Protein AF-A0A9W6WSD2-F1 (afdb_monomer_lite)

Secondary structure (DSSP, 8-state):
---------SS----HHHHHHHHHHS-SS--GGGGSPPB-HHHHHT--TTGGG-SSB-SPPPPTTSTTT---HHHHHHTSS-HHHHHHHHHHHHHHHHHTT-TTS--PSPPP---PPPPPPPPPPTT-PPPPPPPPPP-------------

Radius of gyration: 27.62 Å; chains: 1; bounding box: 57×53×97 Å

Sequence (151 aa):
MLEQEGAVSAYGKASDSANSALLRMARREPYYKRNRAHLCSFYARGECNRGDECPYLHEMPRDKDDPLAKQNIKDRFYGKNDPVAMKMLGGQKKNQRRDGKNEDKPRGPPPTPEGAPKPKPPPLPPGKKPPLPPGPPPTAAKKTENEETKG

pLDDT: mean 71.94, std 18.51, range [38.59, 95.75]

Foldseek 3Di:
DDDDPDDPDPDDDDDPVVVVLVVVLDDPDDDCVVVQAAADPCLLVVNDPCPPVDSHDNDHDDDPPPLQNDADPVCVVVVHSHVVVVCSVVVVVVVVVVCVVPVPDDPDDDPDPPPPPDPDPPDDDPDDDDDDDDDDDDDDPDDPDDDDDDD

Organism: NCBI:txid2077276

InterPro domains:
  IPR000571 Zinc finger, CCCH-type [PS50103] (34-61)
  IPR000571 Zinc finger, CCCH-type [SM00356] (34-60)
  IPR032297 Torus domain [PF16131] (34-71)
 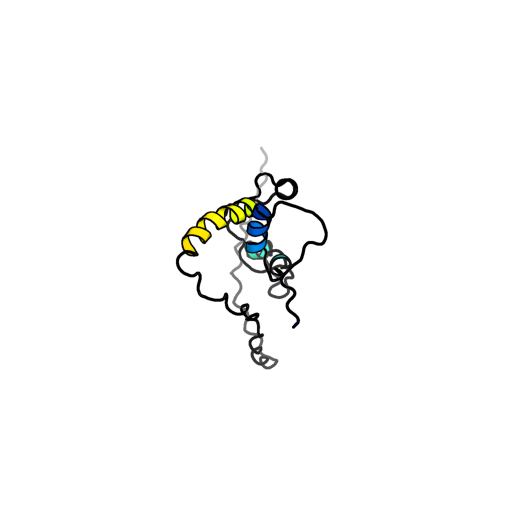 IPR036855 Zinc finger, CCCH-type superfamily [SSF90229] (36-59)
  IPR039171 Pre-mRNA-splicing factor Cwc2/Slt11 [PTHR14089] (5-90)

Structure (mmCIF, N/CA/C/O backbone):
data_AF-A0A9W6WSD2-F1
#
_entry.id   AF-A0A9W6WSD2-F1
#
loop_
_atom_site.group_PDB
_atom_site.id
_atom_site.type_symbol
_atom_site.label_atom_id
_atom_site.label_alt_id
_atom_site.label_comp_id
_atom_site.label_asym_id
_atom_site.label_entity_id
_atom_site.label_seq_id
_atom_site.pdbx_PDB_ins_code
_atom_site.Cartn_x
_atom_site.Cartn_y
_atom_site.Cartn_z
_atom_site.occupancy
_atom_site.B_iso_or_equiv
_atom_site.auth_seq_id
_atom_site.auth_comp_id
_atom_site.auth_asym_id
_atom_site.auth_atom_id
_atom_site.pdbx_PDB_model_num
ATOM 1 N N . MET A 1 1 ? -7.168 -15.990 -36.725 1.00 38.59 1 MET A N 1
ATOM 2 C CA . MET A 1 1 ? -5.886 -16.382 -36.110 1.00 38.59 1 MET A CA 1
ATOM 3 C C . MET A 1 1 ? -5.362 -15.161 -35.363 1.00 38.59 1 MET A C 1
ATOM 5 O O . MET A 1 1 ? -4.717 -14.313 -35.958 1.00 38.59 1 MET A O 1
ATOM 9 N N . LEU A 1 2 ? -5.810 -14.981 -34.119 1.00 51.47 2 LEU A N 1
ATOM 10 C CA . LEU A 1 2 ? -5.488 -13.836 -33.259 1.00 51.47 2 LEU A CA 1
ATOM 11 C C . LEU A 1 2 ? -4.727 -14.387 -32.054 1.00 51.47 2 LEU A C 1
ATOM 13 O O . LEU A 1 2 ? -5.302 -14.612 -30.996 1.00 51.47 2 LEU A O 1
ATOM 17 N N . GLU A 1 3 ? -3.445 -14.656 -32.258 1.00 51.22 3 GLU A N 1
ATOM 18 C CA . GLU A 1 3 ? -2.513 -15.086 -31.217 1.00 51.22 3 GLU A CA 1
ATOM 19 C C . GLU A 1 3 ? -1.267 -14.210 -31.341 1.00 51.22 3 GLU A C 1
ATOM 21 O O . GLU A 1 3 ? -0.302 -14.541 -32.021 1.00 51.22 3 GLU A O 1
ATOM 26 N N . GLN A 1 4 ? -1.325 -13.023 -30.737 1.00 49.00 4 GLN A N 1
ATOM 27 C CA . GLN A 1 4 ? -0.127 -12.248 -30.429 1.00 49.00 4 GLN A CA 1
ATOM 28 C C . GLN A 1 4 ? 0.146 -12.396 -28.942 1.00 49.00 4 GLN A C 1
ATOM 30 O O . GLN A 1 4 ? -0.413 -11.726 -28.074 1.00 49.00 4 GLN A O 1
ATOM 35 N N . GLU A 1 5 ? 0.994 -13.373 -28.684 1.00 53.47 5 GLU A N 1
ATOM 36 C CA . GLU A 1 5 ? 1.568 -13.714 -27.406 1.00 53.47 5 GLU A CA 1
ATOM 37 C C . GLU A 1 5 ? 2.377 -12.519 -26.871 1.00 53.47 5 GLU A C 1
ATOM 39 O O . GLU A 1 5 ? 3.385 -12.106 -27.433 1.00 53.47 5 GLU A O 1
ATOM 44 N N . GLY A 1 6 ? 1.915 -11.940 -25.763 1.00 54.72 6 GLY A N 1
ATOM 45 C CA . GLY A 1 6 ? 2.791 -11.593 -24.643 1.00 54.72 6 GLY A CA 1
ATOM 46 C C . GLY A 1 6 ? 3.935 -10.589 -24.840 1.00 54.72 6 GLY A C 1
ATOM 47 O O . GLY A 1 6 ? 4.915 -10.692 -24.107 1.00 54.72 6 GLY A O 1
ATOM 48 N N . ALA A 1 7 ? 3.833 -9.588 -25.716 1.00 51.50 7 ALA A N 1
ATOM 49 C CA . ALA A 1 7 ? 4.799 -8.485 -25.749 1.00 51.50 7 ALA A CA 1
ATOM 50 C C . ALA A 1 7 ? 4.296 -7.270 -24.946 1.00 51.50 7 ALA A C 1
ATOM 52 O O . ALA A 1 7 ? 3.670 -6.363 -25.487 1.00 51.50 7 ALA A O 1
ATOM 53 N N . VAL A 1 8 ? 4.595 -7.221 -23.643 1.00 51.97 8 VAL A N 1
ATOM 54 C CA . VAL A 1 8 ? 4.501 -5.972 -22.864 1.00 51.97 8 VAL A CA 1
ATOM 55 C C . VAL A 1 8 ? 5.895 -5.562 -22.403 1.00 51.97 8 VAL A C 1
ATOM 57 O O . VAL A 1 8 ? 6.314 -5.861 -21.290 1.00 51.97 8 VAL A O 1
ATOM 60 N N . SER A 1 9 ? 6.610 -4.847 -23.270 1.00 55.50 9 SER A N 1
ATOM 61 C CA . SER A 1 9 ? 7.507 -3.770 -22.842 1.00 55.50 9 SER A CA 1
ATOM 62 C C . SER A 1 9 ? 7.722 -2.803 -24.004 1.00 55.50 9 SER A C 1
ATOM 64 O O . SER A 1 9 ? 8.449 -3.095 -24.950 1.00 55.50 9 SER A O 1
ATOM 66 N N . ALA A 1 10 ? 7.047 -1.654 -23.947 1.00 60.72 10 ALA A N 1
ATOM 67 C CA . ALA A 1 10 ? 7.083 -0.632 -24.990 1.00 60.72 10 ALA A CA 1
ATOM 68 C C . ALA A 1 10 ? 8.383 0.198 -24.999 1.00 60.72 10 ALA A C 1
ATOM 70 O O . ALA A 1 10 ? 8.627 0.907 -25.966 1.00 60.72 10 ALA A O 1
ATOM 71 N N . TYR A 1 11 ? 9.238 0.120 -23.972 1.00 59.44 11 TYR A N 1
ATOM 72 C CA . TYR A 1 11 ? 10.497 0.871 -23.928 1.00 59.44 11 TYR A CA 1
ATOM 73 C C . TYR A 1 11 ? 11.575 0.124 -23.129 1.00 59.44 11 TYR A C 1
ATOM 75 O O . TYR A 1 11 ? 11.454 -0.040 -21.919 1.00 59.44 11 TYR A O 1
ATOM 83 N N . GLY A 1 12 ? 12.669 -0.260 -23.798 1.00 56.56 12 GLY A N 1
ATOM 84 C CA . GLY A 1 12 ? 13.948 -0.583 -23.150 1.00 56.56 12 GLY A CA 1
ATOM 85 C C . GLY A 1 12 ? 14.431 -2.023 -23.325 1.00 56.56 12 GLY A C 1
ATOM 86 O O . GLY A 1 12 ? 13.926 -2.953 -22.704 1.00 56.56 12 GLY A O 1
ATOM 87 N N . LYS A 1 13 ? 15.478 -2.181 -24.140 1.00 60.41 13 LYS A N 1
ATOM 88 C CA . LYS A 1 13 ? 16.250 -3.415 -24.320 1.00 60.41 13 LYS A CA 1
ATOM 89 C C . LYS A 1 13 ? 17.032 -3.718 -23.033 1.00 60.41 13 LYS A C 1
ATOM 91 O O . LYS A 1 13 ? 17.991 -3.019 -22.724 1.00 60.41 13 LYS A O 1
ATOM 96 N N . ALA A 1 14 ? 16.654 -4.767 -22.314 1.00 51.81 14 ALA A N 1
ATOM 97 C CA . ALA A 1 14 ? 17.537 -5.462 -21.376 1.00 51.81 14 ALA A CA 1
ATOM 98 C C . ALA A 1 14 ? 17.669 -6.920 -21.848 1.00 51.81 14 ALA A C 1
ATOM 100 O O . ALA A 1 14 ? 16.781 -7.425 -22.536 1.00 51.81 14 ALA A O 1
ATOM 101 N N . SER A 1 15 ? 18.811 -7.549 -21.572 1.00 57.00 15 SER A N 1
ATOM 102 C CA . SER A 1 15 ? 19.193 -8.842 -22.146 1.00 57.00 15 SER A CA 1
ATOM 103 C C . SER A 1 15 ? 18.114 -9.916 -21.959 1.00 57.00 15 SER A C 1
ATOM 105 O O . SER A 1 15 ? 17.542 -10.082 -20.877 1.00 57.00 15 SER A O 1
ATOM 107 N N . ASP A 1 16 ? 17.859 -10.649 -23.040 1.00 61.66 16 ASP A N 1
ATOM 108 C CA . ASP A 1 16 ? 16.792 -11.646 -23.187 1.00 61.66 16 ASP A CA 1
ATOM 109 C C . ASP A 1 16 ? 16.756 -12.663 -22.019 1.00 61.66 16 ASP A C 1
ATOM 111 O O . ASP A 1 16 ? 15.699 -13.016 -21.491 1.00 61.66 16 ASP A O 1
ATOM 115 N N . SER A 1 17 ? 17.931 -13.045 -21.501 1.00 62.91 17 SER A N 1
ATOM 116 C CA . SER A 1 17 ? 18.089 -14.051 -20.443 1.00 62.91 17 SER A CA 1
ATOM 117 C C . SER A 1 17 ? 17.753 -13.564 -19.023 1.00 62.91 17 SER A C 1
ATOM 119 O O . SER A 1 17 ? 17.262 -14.351 -18.219 1.00 62.91 17 SER A O 1
ATOM 121 N N . ALA A 1 18 ? 18.020 -12.300 -18.672 1.00 63.94 18 ALA A N 1
ATOM 122 C CA . ALA A 1 18 ? 17.761 -11.785 -17.316 1.00 63.94 18 ALA A CA 1
ATOM 123 C C . ALA A 1 18 ? 16.299 -11.342 -17.144 1.00 63.94 18 ALA A C 1
ATOM 125 O O . ALA A 1 18 ? 15.699 -11.509 -16.078 1.00 63.94 18 ALA A O 1
ATOM 126 N N . ASN A 1 19 ? 15.703 -10.830 -18.220 1.00 78.88 19 ASN A N 1
ATOM 127 C CA . ASN A 1 19 ? 14.312 -10.396 -18.235 1.00 78.88 19 ASN A CA 1
ATOM 128 C C . ASN A 1 19 ? 13.323 -11.564 -18.199 1.00 78.88 19 ASN A C 1
ATOM 130 O O . ASN A 1 19 ? 12.264 -11.440 -17.582 1.00 78.88 19 ASN A O 1
ATOM 134 N N . SER A 1 20 ? 13.672 -12.717 -18.777 1.00 84.00 20 SER A N 1
ATOM 135 C CA . SER A 1 20 ? 12.816 -13.911 -18.758 1.00 84.00 20 SER A CA 1
ATOM 136 C C . SER A 1 20 ? 12.523 -14.402 -17.329 1.00 84.00 20 SER A C 1
ATOM 138 O O . SER A 1 20 ? 11.384 -14.741 -16.994 1.00 84.00 20 SER A O 1
ATOM 140 N N . ALA A 1 21 ? 13.517 -14.349 -16.435 1.00 85.12 21 ALA A N 1
ATOM 141 C CA . ALA A 1 21 ? 13.359 -14.720 -15.031 1.00 85.12 21 ALA A CA 1
ATOM 142 C C . ALA A 1 21 ? 12.426 -13.761 -14.270 1.00 85.12 21 ALA A C 1
ATOM 144 O O . ALA A 1 21 ? 11.641 -14.198 -13.422 1.00 85.12 21 ALA A O 1
ATOM 145 N N . LEU A 1 22 ? 12.491 -12.461 -14.580 1.00 85.19 22 LEU A N 1
ATOM 146 C CA . LEU A 1 22 ? 11.591 -11.449 -14.021 1.00 85.19 22 LEU A CA 1
ATOM 147 C C . LEU A 1 22 ? 10.161 -11.627 -14.547 1.00 85.19 22 LEU A C 1
ATOM 149 O O . LEU A 1 22 ? 9.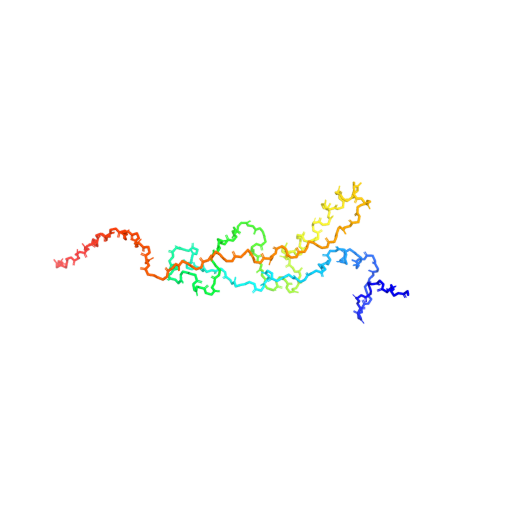217 -11.556 -13.761 1.00 85.19 22 LEU A O 1
ATOM 153 N N . LEU A 1 23 ? 10.000 -11.944 -15.836 1.00 87.06 23 LEU A N 1
ATOM 154 C CA . LEU A 1 23 ? 8.697 -12.180 -16.458 1.00 87.06 23 LEU A CA 1
ATOM 155 C C . LEU A 1 23 ? 7.977 -13.387 -15.835 1.00 87.06 23 LEU A C 1
ATOM 157 O O . LEU A 1 23 ? 6.791 -13.301 -15.525 1.00 87.06 23 LEU A O 1
ATOM 161 N N . ARG A 1 24 ? 8.699 -14.478 -15.536 1.00 86.81 24 ARG A N 1
ATOM 162 C CA . ARG A 1 24 ? 8.138 -15.653 -14.835 1.00 86.81 24 ARG A CA 1
ATOM 163 C C . ARG A 1 24 ? 7.706 -15.346 -13.394 1.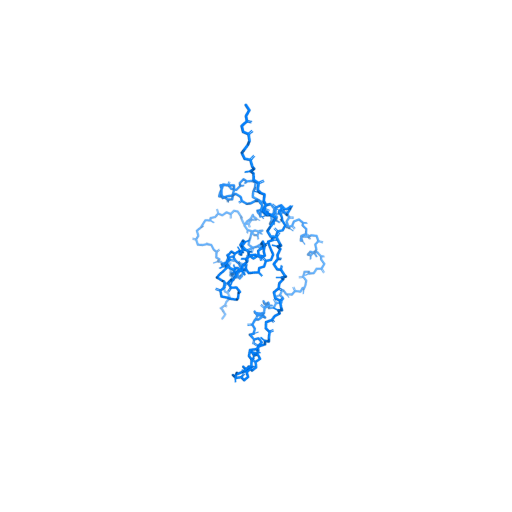00 86.81 24 ARG A C 1
ATOM 165 O O . ARG A 1 24 ? 6.812 -16.008 -12.867 1.00 86.81 24 ARG A O 1
ATOM 172 N N . MET A 1 25 ? 8.334 -14.366 -12.740 1.00 84.06 25 MET A N 1
ATOM 173 C CA . MET A 1 25 ? 7.970 -13.926 -11.385 1.00 84.06 25 MET A CA 1
ATOM 174 C C . MET A 1 25 ? 6.873 -12.861 -11.352 1.00 84.06 25 MET A C 1
ATOM 176 O O . MET A 1 25 ? 6.271 -12.644 -10.294 1.00 84.06 25 MET A O 1
ATOM 180 N N . ALA A 1 26 ? 6.636 -12.170 -12.467 1.00 88.38 26 ALA A N 1
ATOM 181 C CA . ALA A 1 26 ? 5.654 -11.105 -12.541 1.00 88.38 26 ALA A CA 1
ATOM 182 C C . ALA A 1 26 ? 4.253 -11.640 -12.203 1.00 88.38 26 ALA A C 1
ATOM 184 O O . ALA A 1 26 ? 3.834 -12.720 -12.627 1.00 88.38 26 ALA A O 1
ATOM 185 N N . ARG A 1 27 ? 3.512 -10.880 -11.393 1.00 88.25 27 ARG A N 1
ATOM 186 C CA . ARG A 1 27 ? 2.127 -11.224 -11.054 1.00 88.25 27 ARG A CA 1
ATOM 187 C C . ARG A 1 27 ? 1.235 -10.895 -12.245 1.00 88.25 27 ARG A C 1
ATOM 189 O O . ARG A 1 27 ? 1.336 -9.803 -12.790 1.00 88.25 27 ARG A O 1
ATOM 196 N N . ARG A 1 28 ? 0.341 -11.822 -12.600 1.00 89.69 28 ARG A N 1
ATOM 197 C CA . ARG A 1 28 ? -0.651 -11.625 -13.671 1.00 89.69 28 ARG A CA 1
ATOM 198 C C . ARG A 1 28 ? -1.884 -10.843 -13.205 1.00 89.69 28 ARG A C 1
ATOM 200 O O . ARG A 1 28 ? -2.533 -10.215 -14.026 1.00 89.69 28 ARG A O 1
ATOM 207 N N . GLU A 1 29 ? -2.179 -10.859 -11.904 1.00 89.31 29 GLU A N 1
ATOM 208 C CA . GLU A 1 29 ? -3.350 -10.198 -11.317 1.00 89.31 29 GLU A CA 1
ATOM 209 C C . GLU A 1 29 ? -2.966 -9.071 -10.342 1.00 89.31 29 GLU A C 1
ATOM 211 O O . GLU A 1 29 ? -1.945 -9.165 -9.640 1.00 89.31 29 GLU A O 1
ATOM 216 N N . PRO A 1 30 ? -3.789 -8.008 -10.254 1.00 93.31 30 PRO A N 1
ATOM 217 C CA . PRO A 1 30 ? -3.578 -6.907 -9.323 1.00 93.31 30 PRO A CA 1
ATOM 218 C C . PRO A 1 30 ? -3.691 -7.357 -7.859 1.00 93.31 30 PRO A C 1
ATOM 220 O O . PRO A 1 30 ? -4.561 -8.131 -7.464 1.00 93.31 30 PRO A O 1
ATOM 223 N N . TYR A 1 31 ? -2.812 -6.826 -7.006 1.00 91.62 31 TYR A N 1
ATOM 224 C CA . TYR A 1 31 ? -2.759 -7.185 -5.588 1.00 91.62 31 TYR A CA 1
ATOM 225 C C . TYR A 1 31 ? -3.532 -6.191 -4.709 1.00 91.62 31 TYR A C 1
ATOM 227 O O . TYR A 1 31 ? -2.939 -5.362 -4.014 1.00 91.62 31 TYR A O 1
ATOM 235 N N . TYR A 1 32 ? -4.861 -6.307 -4.685 1.00 92.75 32 TYR A N 1
ATOM 236 C CA . TYR A 1 32 ? -5.742 -5.401 -3.927 1.00 92.75 32 TYR A CA 1
ATOM 237 C C . TYR A 1 32 ? -5.562 -5.451 -2.405 1.00 92.75 32 TYR A C 1
ATOM 239 O O . TYR A 1 32 ? -5.958 -4.525 -1.702 1.00 92.75 32 TYR A O 1
ATOM 247 N N . LYS A 1 33 ? -4.892 -6.479 -1.868 1.00 90.44 33 LYS A N 1
ATOM 248 C CA . LYS A 1 33 ? -4.581 -6.549 -0.431 1.00 90.44 33 LYS A CA 1
ATOM 249 C C . LYS A 1 33 ? -3.643 -5.423 0.034 1.00 90.44 33 LYS A C 1
ATOM 251 O O . LYS A 1 33 ? -3.606 -5.154 1.227 1.00 90.44 33 LYS A O 1
ATOM 256 N N . ARG A 1 34 ? -2.907 -4.759 -0.875 1.00 91.25 34 ARG A N 1
ATOM 257 C CA . ARG A 1 34 ? -2.094 -3.568 -0.549 1.00 91.25 34 ARG A CA 1
ATOM 258 C C . ARG A 1 34 ? -2.954 -2.343 -0.211 1.00 91.25 34 ARG A C 1
ATOM 260 O O . ARG A 1 34 ? -2.507 -1.517 0.570 1.00 91.25 34 ARG A O 1
ATOM 267 N N . ASN A 1 35 ? -4.162 -2.254 -0.762 1.00 92.12 35 ASN A N 1
ATOM 268 C CA . ASN A 1 35 ? -5.054 -1.100 -0.603 1.00 92.12 35 ASN A CA 1
ATOM 269 C C . ASN A 1 35 ? -5.964 -1.230 0.628 1.00 92.12 35 ASN A C 1
ATOM 271 O O . ASN A 1 35 ? -6.851 -0.409 0.834 1.00 92.12 35 ASN A O 1
ATOM 275 N N . ARG A 1 36 ? -5.793 -2.295 1.415 1.00 92.69 36 ARG A N 1
ATOM 276 C CA . ARG A 1 36 ? -6.556 -2.509 2.643 1.00 92.69 36 ARG A CA 1
ATOM 277 C C . ARG A 1 36 ? -6.232 -1.422 3.664 1.00 92.69 36 ARG A C 1
ATOM 279 O O . ARG A 1 36 ? -5.093 -0.962 3.734 1.00 92.69 36 ARG A O 1
ATOM 286 N N . ALA A 1 37 ? -7.228 -1.067 4.474 1.00 92.69 37 ALA A N 1
ATOM 287 C CA . ALA A 1 37 ? -7.036 -0.147 5.585 1.00 92.69 37 ALA A CA 1
ATOM 288 C C . ALA A 1 37 ? -5.975 -0.679 6.557 1.00 92.69 37 ALA A C 1
ATOM 290 O O . ALA A 1 37 ? -5.781 -1.888 6.706 1.00 92.69 37 ALA A O 1
ATOM 291 N N . HIS A 1 38 ? -5.272 0.232 7.220 1.00 92.75 38 HIS A N 1
ATOM 292 C CA . HIS A 1 38 ? -4.309 -0.144 8.244 1.00 92.75 38 HIS A CA 1
ATOM 293 C C . HIS A 1 38 ? -5.003 -0.771 9.455 1.00 92.75 38 HIS A C 1
ATOM 295 O O . HIS A 1 38 ? -6.201 -0.588 9.679 1.00 92.75 38 HIS A O 1
ATOM 301 N N . LEU A 1 39 ? -4.226 -1.514 10.238 1.00 93.06 39 LEU A N 1
ATOM 302 C CA . LEU A 1 39 ? -4.704 -2.135 11.465 1.00 93.06 39 LEU A CA 1
ATOM 303 C C . LEU A 1 39 ? -5.044 -1.074 12.509 1.00 93.06 39 LEU A C 1
ATOM 305 O O . LEU A 1 39 ? -4.308 -0.101 12.690 1.00 93.06 39 LEU A O 1
ATOM 309 N N . CYS A 1 40 ? -6.144 -1.285 13.221 1.00 94.12 40 CYS A N 1
ATOM 310 C CA . CYS A 1 40 ? -6.544 -0.427 14.320 1.00 94.12 40 CYS A CA 1
ATOM 311 C C . CYS A 1 40 ? -5.610 -0.654 15.515 1.00 94.12 40 CYS A C 1
ATOM 313 O O . CYS A 1 40 ? -5.635 -1.707 16.154 1.00 94.12 40 CYS A O 1
ATOM 315 N N . SER A 1 41 ? -4.806 0.353 15.856 1.00 91.50 41 SER A N 1
ATOM 316 C CA . SER A 1 41 ? -3.909 0.306 17.016 1.00 91.50 41 SER A CA 1
ATOM 317 C C . SER A 1 41 ? -4.659 0.144 18.343 1.00 91.50 41 SER A C 1
ATOM 319 O O . SER A 1 41 ? -4.169 -0.545 19.233 1.00 91.50 41 SER A O 1
ATOM 321 N N . PHE A 1 42 ? -5.853 0.732 18.468 1.00 93.69 42 PHE A N 1
ATOM 322 C CA . PHE A 1 42 ? -6.704 0.613 19.658 1.00 93.69 42 PHE A CA 1
ATOM 323 C C . PHE A 1 42 ? -7.313 -0.779 19.795 1.00 93.69 42 PHE A C 1
ATOM 325 O O . PHE A 1 42 ? -7.425 -1.290 20.902 1.00 93.69 42 PHE A O 1
ATOM 332 N N . TYR A 1 43 ? -7.659 -1.421 18.677 1.00 93.38 43 TYR A N 1
ATOM 333 C CA . TYR A 1 43 ? -8.151 -2.797 18.702 1.00 93.38 43 TYR A CA 1
ATOM 334 C C . TYR A 1 43 ? -7.049 -3.762 19.134 1.00 93.38 43 TYR A C 1
ATOM 336 O O . TYR A 1 43 ? -7.276 -4.601 19.996 1.00 93.38 43 TYR A O 1
ATOM 344 N N . ALA A 1 44 ? -5.825 -3.575 18.627 1.00 91.12 44 ALA A N 1
ATOM 345 C CA . ALA A 1 44 ? -4.671 -4.363 19.054 1.00 91.12 44 ALA A CA 1
ATOM 346 C C . ALA A 1 44 ? -4.349 -4.222 20.559 1.00 91.12 44 ALA A C 1
ATOM 348 O O . ALA A 1 44 ? -3.705 -5.103 21.118 1.00 91.12 44 ALA A O 1
ATOM 349 N N . ARG A 1 45 ? -4.792 -3.134 21.211 1.00 90.94 45 ARG A N 1
ATOM 350 C CA . ARG A 1 45 ? -4.676 -2.907 22.665 1.00 90.94 45 ARG A CA 1
ATOM 351 C C . ARG A 1 45 ? -5.922 -3.312 23.464 1.00 90.94 45 ARG A C 1
ATOM 353 O O . ARG A 1 45 ? -5.849 -3.353 24.683 1.00 90.94 45 ARG A O 1
ATOM 360 N N . GLY A 1 46 ? -7.046 -3.596 22.801 1.00 91.56 46 GLY A N 1
ATOM 361 C CA . GLY A 1 46 ? -8.328 -3.918 23.444 1.00 91.56 46 GLY A CA 1
ATOM 362 C C . GLY A 1 46 ? -9.196 -2.714 23.839 1.00 91.56 46 GLY A C 1
ATOM 363 O O . GLY A 1 46 ? -10.194 -2.891 24.524 1.00 91.56 46 GLY A O 1
ATOM 364 N N . GLU A 1 47 ? -8.864 -1.502 23.393 1.00 94.38 47 GLU A N 1
ATOM 365 C CA . GLU A 1 47 ? -9.528 -0.246 23.799 1.00 94.38 47 GLU A CA 1
ATOM 366 C C . GLU A 1 47 ? -10.405 0.359 22.682 1.00 94.38 47 GLU A C 1
ATOM 368 O O . GLU A 1 47 ? -10.797 1.528 22.726 1.00 94.38 47 GLU A O 1
ATOM 373 N N . CYS A 1 48 ? -10.680 -0.392 21.609 1.00 94.12 48 CYS A N 1
ATOM 374 C CA . CYS A 1 48 ? -11.482 0.119 20.497 1.00 94.12 48 CYS A CA 1
ATOM 375 C C . CYS A 1 48 ? -12.984 0.114 20.827 1.00 94.12 48 CYS A C 1
ATOM 377 O O . CYS A 1 48 ? -13.639 -0.919 20.743 1.00 94.12 48 CYS A O 1
ATOM 379 N N . ASN A 1 49 ? -13.546 1.297 21.085 1.00 94.00 49 ASN A N 1
ATOM 380 C CA . ASN A 1 49 ? -14.982 1.481 21.349 1.00 94.00 49 ASN A CA 1
ATOM 381 C C . ASN A 1 49 ? -15.844 1.647 20.079 1.00 94.00 49 ASN A C 1
ATOM 383 O O . ASN A 1 49 ? -17.052 1.821 20.178 1.00 94.00 49 ASN A O 1
ATOM 387 N N . ARG A 1 50 ? -15.234 1.630 18.883 1.00 92.00 50 ARG A N 1
ATOM 388 C CA . ARG A 1 50 ? -15.927 1.866 17.598 1.00 92.00 50 ARG A CA 1
ATOM 389 C C . ARG A 1 50 ? -16.591 0.619 17.002 1.00 92.00 50 ARG A 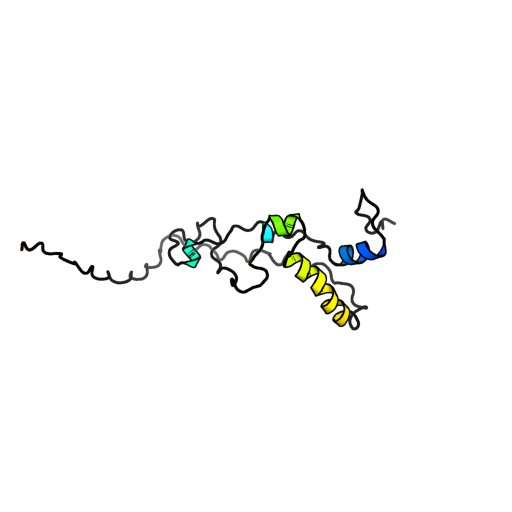C 1
ATOM 391 O O . ARG A 1 50 ? -17.315 0.748 16.023 1.00 92.00 50 ARG A O 1
ATOM 398 N N . GLY A 1 51 ? -16.334 -0.568 17.559 1.00 88.81 51 GLY A N 1
ATOM 399 C CA . GLY A 1 51 ? -16.922 -1.823 17.077 1.00 88.81 51 GLY A CA 1
ATOM 400 C C . GLY A 1 51 ? -16.749 -2.015 15.565 1.00 88.81 51 GLY A C 1
ATOM 401 O O . GLY A 1 51 ? -15.667 -1.780 15.027 1.00 88.81 51 GLY A O 1
ATOM 402 N N . ASP A 1 52 ? -17.825 -2.392 14.880 1.00 88.12 52 ASP A N 1
ATOM 403 C CA . ASP A 1 52 ? -17.825 -2.658 13.434 1.00 88.12 52 ASP A CA 1
ATOM 404 C C . ASP A 1 52 ? -17.815 -1.390 12.559 1.00 88.12 52 ASP A C 1
ATOM 406 O O . ASP A 1 52 ? -17.602 -1.471 11.351 1.00 88.12 52 ASP A O 1
ATOM 410 N N . GLU A 1 53 ? -18.002 -0.207 13.151 1.00 93.38 53 GLU A N 1
ATOM 411 C CA . GLU A 1 53 ? -17.970 1.082 12.443 1.00 93.38 53 GLU A CA 1
ATOM 412 C C . GLU A 1 53 ? -16.547 1.655 12.339 1.00 93.38 53 GLU A C 1
ATOM 414 O O . GLU A 1 53 ? -16.321 2.737 11.790 1.00 93.38 53 GLU A O 1
ATOM 419 N N . CYS A 1 54 ? -15.552 0.947 12.880 1.00 94.19 54 CYS A N 1
ATOM 420 C CA . CYS A 1 54 ? -14.165 1.375 12.819 1.00 94.19 54 CYS A CA 1
ATOM 421 C C . CYS A 1 54 ? -13.638 1.324 11.367 1.00 94.19 54 CYS A C 1
ATOM 423 O O . CYS A 1 54 ? -13.619 0.254 10.762 1.00 94.19 54 CYS A O 1
ATOM 425 N N . PRO A 1 55 ? -13.120 2.437 10.804 1.00 93.38 55 PRO A N 1
ATOM 426 C CA . PRO A 1 55 ? -12.566 2.450 9.444 1.00 93.38 55 PRO A CA 1
ATOM 427 C C . PRO A 1 55 ? -11.229 1.694 9.328 1.00 93.38 55 PRO A C 1
ATOM 429 O O . PRO A 1 55 ? -10.740 1.455 8.224 1.00 93.38 55 PRO A O 1
ATOM 432 N N . TYR A 1 56 ? -10.614 1.351 10.462 1.00 95.06 56 TYR A N 1
ATOM 433 C CA . TYR A 1 56 ? -9.370 0.594 10.541 1.00 95.06 56 TYR A CA 1
ATOM 434 C C . TYR A 1 56 ? -9.657 -0.895 10.745 1.00 95.06 56 TYR A C 1
ATOM 436 O O . TYR A 1 56 ? -10.619 -1.268 11.409 1.00 95.06 56 TYR A O 1
ATOM 444 N N . LEU A 1 57 ? -8.783 -1.759 10.232 1.00 92.81 57 LEU A N 1
ATOM 445 C CA . LEU A 1 57 ? -8.977 -3.204 10.320 1.00 92.81 57 LEU A CA 1
ATOM 446 C C . LEU A 1 57 ? -8.796 -3.734 11.748 1.00 92.81 57 LEU A C 1
ATOM 448 O O . LEU A 1 57 ? -7.798 -3.451 12.414 1.00 92.81 57 LEU A O 1
ATOM 452 N N . HIS A 1 58 ? -9.738 -4.569 12.177 1.00 93.50 58 HIS A N 1
ATOM 453 C CA . HIS A 1 58 ? -9.702 -5.321 13.431 1.00 93.50 58 HIS A CA 1
ATOM 454 C C . HIS A 1 58 ? -9.082 -6.714 13.222 1.00 93.50 58 HIS A C 1
ATOM 456 O O . HIS A 1 58 ? -9.742 -7.740 13.347 1.00 93.50 58 HIS A O 1
ATOM 462 N N . GLU A 1 59 ? -7.796 -6.747 12.874 1.00 88.31 59 GLU A N 1
ATOM 463 C CA . GLU A 1 59 ? -6.986 -7.968 12.748 1.00 88.31 59 GLU A CA 1
ATOM 464 C C . GLU A 1 59 ? -5.725 -7.824 13.615 1.00 88.31 59 GLU A C 1
ATOM 466 O O . GLU A 1 59 ? -5.273 -6.710 13.900 1.00 88.31 59 GLU A O 1
ATOM 471 N N . MET A 1 60 ? -5.162 -8.940 14.074 1.00 87.38 60 MET A N 1
ATOM 472 C CA . MET A 1 60 ? -3.939 -8.908 14.870 1.00 87.38 60 MET A CA 1
ATOM 473 C C . MET A 1 60 ? -2.739 -8.514 13.987 1.00 87.38 60 MET A C 1
ATOM 475 O O . MET A 1 60 ? -2.590 -9.054 12.886 1.00 87.38 60 MET A O 1
ATOM 479 N N . PRO A 1 61 ? -1.878 -7.572 14.426 1.00 86.56 61 PRO A N 1
ATOM 480 C CA . PRO A 1 61 ? -0.650 -7.256 13.709 1.00 86.56 61 PRO A CA 1
ATOM 481 C C . PRO A 1 61 ? 0.223 -8.484 13.488 1.00 86.56 61 PRO A C 1
ATOM 483 O O . PRO A 1 61 ? 0.306 -9.360 14.343 1.00 86.56 61 PRO A O 1
ATOM 486 N N . ARG A 1 62 ? 0.900 -8.522 12.336 1.00 85.06 62 ARG A N 1
ATOM 487 C CA . ARG A 1 62 ? 1.939 -9.522 12.077 1.00 85.06 62 ARG A CA 1
ATOM 488 C C . ARG A 1 62 ? 3.074 -9.394 13.089 1.00 85.06 62 ARG A C 1
ATOM 490 O O . ARG A 1 62 ? 3.393 -8.284 13.521 1.00 85.06 62 ARG A O 1
ATOM 497 N N . ASP A 1 63 ? 3.707 -10.525 13.380 1.00 86.19 63 ASP A N 1
ATOM 498 C CA . ASP A 1 63 ? 4.836 -10.608 14.300 1.00 86.19 63 ASP A CA 1
ATOM 499 C C . ASP A 1 63 ? 5.976 -9.681 13.878 1.00 86.19 63 ASP A C 1
ATOM 501 O O . ASP A 1 63 ? 6.357 -9.607 12.705 1.00 86.19 63 ASP A O 1
ATOM 505 N N . LYS A 1 64 ? 6.537 -8.968 14.859 1.00 83.75 64 LYS A N 1
ATOM 506 C CA . LYS A 1 64 ? 7.653 -8.036 14.639 1.00 83.75 64 LYS A CA 1
ATOM 507 C C . LYS A 1 64 ? 8.954 -8.756 14.284 1.00 83.75 64 LYS A C 1
ATOM 509 O O . LYS A 1 64 ? 9.838 -8.136 13.698 1.00 83.75 64 LYS A O 1
ATOM 514 N N . ASP A 1 65 ? 9.037 -10.041 14.616 1.00 84.94 65 ASP A N 1
ATOM 515 C CA . ASP A 1 65 ? 10.191 -10.898 14.362 1.00 84.94 65 ASP A CA 1
ATOM 516 C C . ASP A 1 65 ? 10.210 -11.465 12.930 1.00 84.94 65 ASP A C 1
ATOM 518 O O . ASP A 1 65 ? 11.221 -12.028 12.506 1.00 84.94 65 ASP A O 1
ATOM 522 N N . ASP A 1 66 ? 9.135 -11.293 12.139 1.00 86.81 66 ASP A N 1
ATOM 523 C CA . ASP A 1 66 ? 9.159 -11.633 10.710 1.00 86.81 66 ASP A CA 1
ATOM 524 C C . ASP A 1 66 ? 10.152 -10.696 9.995 1.00 86.81 66 ASP A C 1
ATOM 526 O O . ASP A 1 66 ? 9.954 -9.474 10.002 1.00 86.81 66 ASP A O 1
ATOM 530 N N . PRO A 1 67 ? 11.190 -11.209 9.304 1.00 83.69 67 PRO A N 1
ATOM 531 C CA . PRO A 1 67 ? 12.157 -10.375 8.580 1.00 83.69 67 PRO A CA 1
ATOM 532 C C . PRO A 1 67 ? 11.512 -9.470 7.516 1.00 83.69 67 PRO A C 1
ATOM 534 O O . PRO A 1 67 ? 12.146 -8.538 7.026 1.00 83.69 67 PRO A O 1
ATOM 537 N N . LEU A 1 68 ? 10.251 -9.719 7.147 1.00 87.38 68 LEU A N 1
ATOM 538 C CA . LEU A 1 68 ? 9.483 -8.893 6.219 1.00 87.38 68 LEU A CA 1
ATOM 539 C C . LEU A 1 68 ? 8.817 -7.666 6.865 1.00 87.38 68 LEU A C 1
ATOM 541 O O . LEU A 1 68 ? 8.349 -6.796 6.125 1.00 87.38 68 LEU A O 1
ATOM 545 N N . ALA A 1 69 ? 8.743 -7.595 8.197 1.00 86.69 69 ALA A N 1
ATOM 546 C CA . ALA A 1 69 ? 8.056 -6.529 8.926 1.00 86.69 69 ALA A CA 1
ATOM 547 C C . ALA A 1 69 ? 8.837 -5.203 8.913 1.00 86.69 69 ALA A C 1
ATOM 549 O O . ALA A 1 69 ? 8.238 -4.126 8.870 1.00 86.69 69 ALA A O 1
ATOM 550 N N . LYS A 1 70 ? 10.176 -5.258 8.891 1.00 87.50 70 LYS A N 1
ATOM 551 C CA . LYS A 1 70 ? 11.041 -4.070 8.872 1.00 87.50 70 LYS A CA 1
ATOM 552 C C . LYS A 1 70 ? 11.310 -3.618 7.434 1.00 87.50 70 LYS A C 1
ATOM 554 O O . LYS A 1 70 ? 12.246 -4.072 6.788 1.00 87.50 70 LYS A O 1
ATOM 559 N N . GLN A 1 71 ? 10.472 -2.714 6.934 1.00 90.75 71 GLN A N 1
ATOM 560 C CA . GLN A 1 71 ? 10.547 -2.173 5.572 1.00 90.75 71 GLN A CA 1
ATOM 561 C C . GLN A 1 71 ? 10.827 -0.671 5.612 1.00 90.75 71 GLN A C 1
ATOM 563 O O . GLN A 1 71 ? 9.970 0.102 6.035 1.00 90.75 71 GLN A O 1
ATOM 568 N N . ASN A 1 72 ? 11.999 -0.241 5.146 1.00 92.50 72 ASN A N 1
ATOM 569 C CA . ASN A 1 72 ? 12.354 1.177 5.057 1.00 92.50 72 ASN A CA 1
ATOM 570 C C . ASN A 1 72 ? 12.131 1.708 3.631 1.00 92.50 72 ASN A C 1
ATOM 572 O O . ASN A 1 72 ? 12.497 1.064 2.650 1.00 92.50 72 ASN A O 1
ATOM 576 N N . ILE A 1 73 ? 11.535 2.898 3.507 1.00 92.88 73 ILE A N 1
ATOM 577 C CA . ILE A 1 73 ? 11.209 3.529 2.219 1.00 92.88 73 ILE A CA 1
ATOM 578 C C . ILE A 1 73 ? 12.475 3.809 1.397 1.00 92.88 73 ILE A C 1
ATOM 580 O O . ILE A 1 73 ? 12.486 3.534 0.199 1.00 92.88 73 ILE A O 1
ATOM 584 N N . LYS A 1 74 ? 13.548 4.311 2.027 1.00 95.06 74 LYS A N 1
ATOM 585 C CA . LYS A 1 74 ? 14.808 4.636 1.330 1.00 95.06 74 LYS A CA 1
ATOM 586 C C . LYS A 1 74 ? 15.454 3.379 0.746 1.00 95.06 74 LYS A C 1
ATOM 588 O O . LYS A 1 74 ? 15.821 3.349 -0.423 1.00 95.06 74 LYS A O 1
ATOM 593 N N . ASP A 1 75 ? 15.514 2.330 1.551 1.00 94.00 75 ASP A N 1
ATOM 594 C CA . ASP A 1 75 ? 16.103 1.037 1.202 1.00 94.00 75 ASP A CA 1
ATOM 595 C C . ASP A 1 75 ? 15.346 0.369 0.042 1.00 94.00 75 ASP A C 1
ATOM 597 O O . ASP A 1 75 ? 15.956 -0.077 -0.931 1.00 94.00 75 ASP A O 1
ATOM 601 N N . ARG A 1 76 ? 14.008 0.428 0.068 1.00 93.50 76 ARG A N 1
ATOM 602 C CA . ARG A 1 76 ? 13.144 -0.057 -1.022 1.00 93.50 76 ARG A CA 1
ATOM 603 C C . ARG A 1 76 ? 13.232 0.770 -2.305 1.00 93.50 76 ARG A C 1
ATOM 605 O O . ARG A 1 76 ? 13.008 0.223 -3.379 1.00 93.50 76 ARG A O 1
ATOM 612 N N . PHE A 1 77 ? 13.519 2.067 -2.207 1.00 95.31 77 PHE A N 1
ATOM 613 C CA . PHE A 1 77 ? 13.691 2.932 -3.375 1.00 95.31 77 PHE A CA 1
ATOM 614 C C . PHE A 1 77 ? 15.052 2.714 -4.047 1.00 95.31 77 PHE A C 1
ATOM 616 O O . PHE A 1 77 ? 15.117 2.536 -5.258 1.00 95.31 77 PHE A O 1
ATOM 623 N N . TYR A 1 78 ? 16.135 2.673 -3.264 1.00 95.75 78 TYR A N 1
ATOM 624 C CA . TYR A 1 78 ? 17.496 2.495 -3.785 1.00 95.75 78 TYR A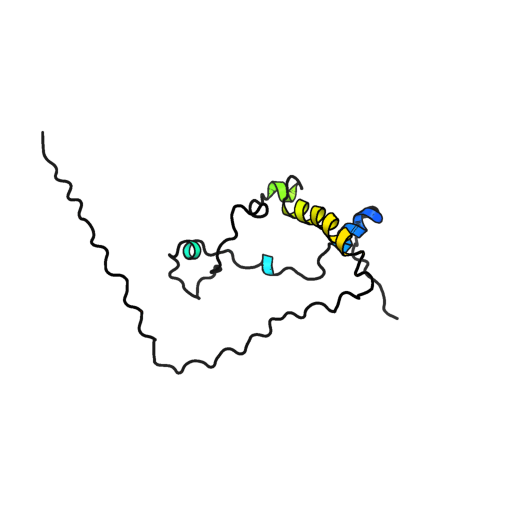 CA 1
ATOM 625 C C . TYR A 1 78 ? 17.894 1.024 -4.002 1.00 95.75 78 TYR A C 1
ATOM 627 O O . TYR A 1 78 ? 19.007 0.760 -4.453 1.00 95.75 78 TYR A O 1
ATOM 635 N N . GLY A 1 79 ? 17.027 0.064 -3.662 1.00 92.88 79 GLY A N 1
ATOM 636 C CA . GLY A 1 79 ? 17.280 -1.371 -3.834 1.00 92.88 79 GLY A CA 1
ATOM 637 C C . GLY A 1 79 ? 18.334 -1.947 -2.882 1.00 92.88 79 GLY A C 1
ATOM 638 O O . GLY A 1 79 ? 18.932 -2.981 -3.174 1.00 92.88 79 GLY A O 1
ATOM 639 N N . LYS A 1 80 ? 18.588 -1.291 -1.745 1.00 94.25 80 LYS A N 1
ATOM 640 C CA . LYS A 1 80 ? 19.556 -1.737 -0.731 1.00 94.25 80 LYS A CA 1
ATOM 641 C C . LYS A 1 80 ? 18.802 -2.438 0.391 1.00 94.25 80 LYS A C 1
ATOM 643 O O . LYS A 1 80 ? 17.849 -1.873 0.895 1.00 94.25 80 LYS A O 1
ATOM 648 N N . ASN A 1 81 ? 19.225 -3.633 0.807 1.00 91.00 81 ASN A N 1
ATOM 649 C CA . ASN A 1 81 ? 18.654 -4.346 1.964 1.00 91.00 81 ASN A CA 1
ATOM 650 C C . ASN A 1 81 ? 17.110 -4.473 1.979 1.00 91.00 81 ASN A C 1
ATOM 652 O O . ASN A 1 81 ? 16.510 -4.456 3.049 1.00 91.00 81 ASN A O 1
ATOM 656 N N . ASP A 1 82 ? 16.453 -4.617 0.820 1.00 92.75 82 ASP A N 1
ATOM 657 C CA . ASP A 1 82 ? 14.999 -4.838 0.748 1.00 92.75 82 ASP A CA 1
ATOM 658 C C . ASP A 1 82 ? 14.659 -6.325 1.006 1.00 92.75 82 ASP A C 1
ATOM 660 O O . ASP A 1 82 ? 14.937 -7.180 0.150 1.00 92.75 82 ASP A O 1
ATOM 664 N N . PRO A 1 83 ? 14.010 -6.670 2.137 1.00 92.50 83 PRO A N 1
ATOM 665 C CA . PRO A 1 83 ? 13.688 -8.057 2.451 1.00 92.50 83 PRO A CA 1
ATOM 666 C C . PRO A 1 83 ? 12.626 -8.655 1.511 1.00 92.50 83 PRO A C 1
ATOM 668 O O . PRO A 1 83 ? 12.593 -9.875 1.331 1.00 92.50 83 PRO A O 1
ATOM 671 N N . VAL A 1 84 ? 11.781 -7.847 0.853 1.00 91.69 84 VAL A N 1
ATOM 672 C CA . VAL A 1 84 ? 10.854 -8.344 -0.184 1.00 91.69 84 VAL A CA 1
ATOM 673 C C . VAL A 1 84 ? 11.634 -8.774 -1.416 1.00 91.69 84 VAL A C 1
ATOM 675 O O . VAL A 1 84 ? 11.416 -9.883 -1.906 1.00 91.69 84 VAL A O 1
ATOM 678 N N . ALA A 1 85 ? 12.552 -7.935 -1.898 1.00 92.00 85 ALA A N 1
ATOM 679 C CA . ALA A 1 85 ? 13.372 -8.252 -3.063 1.00 92.00 85 ALA A CA 1
ATOM 680 C C . ALA A 1 85 ? 14.228 -9.503 -2.812 1.00 92.00 85 ALA A C 1
ATOM 682 O O . ALA A 1 85 ? 14.218 -10.435 -3.619 1.00 92.00 85 ALA A O 1
ATOM 683 N N . MET A 1 86 ? 14.873 -9.584 -1.641 1.00 90.88 86 MET A N 1
ATOM 684 C CA . MET A 1 86 ? 15.632 -10.768 -1.222 1.00 90.88 86 MET A CA 1
ATOM 685 C C . MET A 1 86 ? 14.762 -12.029 -1.187 1.00 90.88 86 MET A C 1
ATOM 687 O O . MET A 1 86 ? 15.189 -13.090 -1.642 1.00 90.88 86 MET A O 1
ATOM 691 N N . LYS A 1 87 ? 13.519 -11.927 -0.702 1.00 90.31 87 LYS A N 1
ATOM 692 C CA . LYS A 1 87 ? 12.576 -13.052 -0.678 1.00 90.31 87 LYS A CA 1
ATOM 693 C C . LYS A 1 87 ? 12.138 -13.480 -2.080 1.00 90.31 87 LYS A C 1
ATOM 695 O O . LYS A 1 87 ? 12.015 -14.679 -2.323 1.00 90.31 87 LYS A O 1
ATOM 700 N N . MET A 1 88 ? 11.916 -12.539 -2.997 1.00 88.56 88 MET A N 1
ATOM 701 C CA . MET A 1 88 ? 11.531 -12.840 -4.382 1.00 88.56 88 MET A CA 1
ATOM 702 C C . MET A 1 88 ? 12.671 -13.525 -5.146 1.00 88.56 88 MET A C 1
ATOM 704 O O . MET A 1 88 ? 12.463 -14.594 -5.719 1.00 88.56 88 MET A O 1
ATOM 708 N N . LEU A 1 89 ? 13.888 -12.982 -5.063 1.00 88.62 89 LEU A N 1
ATOM 709 C CA . LEU A 1 89 ? 15.079 -13.554 -5.701 1.00 88.62 89 LEU A CA 1
ATOM 710 C C . LEU A 1 89 ? 15.497 -14.887 -5.053 1.00 88.62 89 LEU A C 1
ATOM 712 O O . LEU A 1 89 ? 15.833 -15.851 -5.737 1.00 88.62 89 LEU A O 1
ATOM 716 N N . GLY A 1 90 ? 15.419 -14.991 -3.723 1.00 85.44 90 GLY A N 1
ATOM 717 C CA . GLY A 1 90 ? 15.707 -16.227 -2.989 1.00 85.44 90 GLY A CA 1
ATOM 718 C C . GLY A 1 90 ? 14.674 -17.335 -3.227 1.00 85.44 90 GLY A C 1
ATOM 719 O O . GLY A 1 90 ? 15.014 -18.520 -3.192 1.00 85.44 90 GLY A O 1
ATOM 720 N N . GLY A 1 91 ? 13.421 -16.969 -3.512 1.00 74.88 91 GLY A N 1
ATOM 721 C CA . GLY A 1 91 ? 12.337 -17.902 -3.821 1.00 74.88 91 GLY A CA 1
ATOM 722 C C . GLY A 1 91 ? 12.566 -18.708 -5.104 1.00 74.88 91 GLY A C 1
ATOM 723 O O . GLY A 1 91 ? 12.222 -19.890 -5.142 1.00 74.88 91 GLY A O 1
ATOM 724 N N . GLN A 1 92 ? 13.217 -18.128 -6.119 1.00 61.28 92 GLN A N 1
ATOM 725 C CA . GLN A 1 92 ? 13.513 -18.813 -7.386 1.00 61.28 92 GLN A CA 1
ATOM 726 C C . GLN A 1 92 ? 14.369 -20.071 -7.185 1.00 61.28 92 GLN A C 1
ATOM 728 O O . GLN A 1 92 ? 14.065 -21.119 -7.753 1.00 61.28 92 GLN A O 1
ATOM 733 N N . LYS A 1 93 ? 15.379 -20.009 -6.304 1.00 60.94 93 LYS A N 1
ATOM 734 C CA . LYS A 1 93 ? 16.256 -21.154 -5.990 1.00 60.94 93 LYS A CA 1
ATOM 735 C C . LYS A 1 93 ? 15.492 -22.333 -5.374 1.00 60.94 93 LYS A C 1
ATOM 737 O O . LYS A 1 93 ? 15.890 -23.481 -5.551 1.00 60.94 93 LYS A O 1
ATOM 742 N N . LYS A 1 94 ? 14.398 -22.062 -4.648 1.00 60.50 94 LYS A N 1
ATOM 743 C CA . LYS A 1 94 ? 13.540 -23.095 -4.042 1.00 60.50 94 LYS A CA 1
ATOM 744 C C . LYS A 1 94 ? 12.515 -23.656 -5.032 1.00 60.50 94 LYS A C 1
ATOM 746 O O . LYS A 1 94 ? 12.238 -24.851 -4.971 1.00 60.50 94 LYS A O 1
ATOM 751 N N . ASN A 1 95 ? 11.980 -22.830 -5.936 1.00 58.06 95 ASN A N 1
ATOM 752 C CA . ASN A 1 95 ? 10.989 -23.264 -6.928 1.00 58.06 95 ASN A CA 1
ATOM 753 C C . ASN A 1 95 ? 11.594 -24.105 -8.062 1.00 58.06 95 ASN A C 1
ATOM 755 O O . ASN A 1 95 ? 11.026 -25.141 -8.383 1.00 58.06 95 ASN A O 1
ATOM 759 N N . GLN A 1 96 ? 12.787 -23.765 -8.572 1.00 57.66 96 GLN A N 1
ATOM 760 C CA . GLN A 1 96 ? 13.453 -24.565 -9.619 1.00 57.66 96 GLN A CA 1
ATOM 761 C C . GLN A 1 96 ? 13.696 -26.028 -9.198 1.00 57.66 96 GLN A C 1
ATOM 763 O O . GLN A 1 96 ? 13.636 -26.932 -10.021 1.00 57.66 96 GLN A O 1
ATOM 768 N N . ARG A 1 97 ? 13.899 -26.287 -7.897 1.00 52.62 97 ARG A N 1
ATOM 769 C CA . ARG A 1 97 ? 14.038 -27.650 -7.349 1.00 52.62 97 ARG A CA 1
ATOM 770 C C . ARG A 1 97 ? 12.718 -28.430 -7.269 1.00 52.62 97 ARG A C 1
ATOM 772 O O . ARG A 1 97 ? 12.750 -29.644 -7.104 1.00 52.62 97 ARG A O 1
ATOM 779 N N . ARG A 1 98 ? 11.569 -27.748 -7.324 1.00 50.50 98 ARG A N 1
ATOM 780 C CA . ARG A 1 98 ? 10.226 -28.357 -7.291 1.00 50.50 98 ARG A CA 1
ATOM 781 C C . ARG A 1 98 ? 9.633 -28.534 -8.688 1.00 50.50 98 ARG A C 1
ATOM 783 O O . ARG A 1 98 ? 8.891 -29.487 -8.898 1.00 50.50 98 ARG A O 1
ATOM 790 N N . ASP A 1 99 ? 9.980 -27.646 -9.617 1.00 49.56 99 ASP A N 1
ATOM 791 C CA . ASP A 1 99 ? 9.442 -27.627 -10.981 1.00 49.56 99 ASP A CA 1
ATOM 792 C C . ASP A 1 99 ? 9.917 -28.825 -11.835 1.00 49.56 99 ASP A C 1
ATOM 794 O O . ASP A 1 99 ? 9.156 -29.296 -12.670 1.00 49.56 99 ASP A O 1
ATOM 798 N N . GLY A 1 100 ? 11.074 -29.441 -11.545 1.00 51.62 100 GLY A N 1
ATOM 799 C CA . GLY A 1 100 ? 11.570 -30.638 -12.260 1.00 51.62 100 GLY A CA 1
ATOM 800 C C . GLY A 1 100 ? 10.747 -31.934 -12.096 1.00 51.62 100 GLY A C 1
ATOM 801 O O . GLY A 1 100 ? 11.178 -32.991 -12.541 1.00 51.62 100 GLY A O 1
ATOM 802 N N . LYS A 1 101 ? 9.585 -31.886 -11.429 1.00 47.22 101 LYS A N 1
ATOM 803 C CA . LYS A 1 101 ? 8.633 -33.008 -11.298 1.00 47.22 101 LYS A CA 1
ATOM 804 C C . LYS A 1 101 ? 7.232 -32.706 -11.856 1.00 47.22 101 LYS A C 1
ATOM 806 O O . LYS A 1 101 ? 6.354 -33.553 -11.722 1.00 47.22 101 LYS A O 1
ATOM 811 N N . ASN A 1 102 ? 6.969 -31.516 -12.406 1.00 47.94 102 ASN A N 1
ATOM 812 C CA . ASN A 1 102 ? 5.601 -31.093 -12.755 1.00 47.94 102 ASN A CA 1
ATOM 813 C C . ASN A 1 102 ? 5.529 -30.231 -14.032 1.00 47.94 102 ASN A C 1
ATOM 815 O O . ASN A 1 102 ? 4.710 -29.320 -14.113 1.00 47.94 102 ASN A O 1
ATOM 819 N N . GLU A 1 103 ? 6.388 -30.488 -15.022 1.00 48.59 103 GLU A N 1
ATOM 820 C CA . GLU A 1 103 ? 6.436 -29.676 -16.253 1.00 48.59 103 GLU A CA 1
ATOM 821 C C . GLU A 1 103 ? 5.291 -29.956 -17.248 1.00 48.59 103 GLU A C 1
ATOM 823 O O . GLU A 1 103 ? 5.099 -29.173 -18.169 1.00 48.59 103 GLU A O 1
ATOM 828 N N . ASP A 1 104 ? 4.457 -30.978 -17.018 1.00 52.97 104 ASP A N 1
ATOM 829 C CA . ASP A 1 104 ? 3.370 -31.370 -17.940 1.00 52.97 104 ASP A CA 1
ATOM 830 C C . ASP A 1 104 ? 1.954 -30.948 -17.510 1.00 52.97 104 ASP A C 1
ATOM 832 O O . ASP A 1 104 ? 0.962 -31.338 -18.128 1.00 52.97 104 ASP A O 1
ATOM 836 N N . LYS A 1 105 ? 1.803 -30.148 -16.444 1.00 47.41 105 LYS A N 1
ATOM 837 C CA . LYS A 1 105 ? 0.476 -29.645 -16.057 1.00 47.41 105 LYS A CA 1
ATOM 838 C C . LYS A 1 105 ? 0.300 -28.199 -16.519 1.00 47.41 105 LYS A C 1
ATOM 840 O O . LYS A 1 105 ? 0.963 -27.318 -15.960 1.00 47.41 105 LYS A O 1
ATOM 845 N N . PRO A 1 106 ? -0.609 -27.904 -17.474 1.00 53.88 106 PRO A N 1
ATOM 846 C CA . PRO A 1 106 ? -0.960 -26.525 -17.769 1.00 53.88 106 PRO A CA 1
ATOM 847 C C . PRO A 1 106 ? -1.413 -25.881 -16.462 1.00 53.88 106 PRO A C 1
ATOM 849 O O . PRO A 1 106 ? -2.253 -26.430 -15.741 1.00 53.88 106 PRO A O 1
ATOM 852 N N . ARG A 1 107 ? -0.804 -24.740 -16.117 1.00 57.03 107 ARG A N 1
ATOM 853 C CA . ARG A 1 107 ? -1.231 -23.936 -14.972 1.00 57.03 107 ARG A CA 1
ATOM 854 C C . ARG A 1 107 ? -2.726 -23.700 -15.165 1.00 57.03 107 ARG A C 1
ATOM 856 O O . ARG A 1 107 ? -3.110 -23.049 -16.133 1.00 57.03 107 ARG A O 1
ATOM 863 N N . GLY A 1 108 ? -3.530 -24.305 -14.288 1.00 50.06 108 GLY A N 1
ATOM 864 C CA . GLY A 1 108 ? -4.983 -24.261 -14.382 1.00 50.06 108 GLY A CA 1
ATOM 865 C C . GLY A 1 108 ? -5.493 -22.824 -14.499 1.00 50.06 108 GLY A C 1
ATOM 866 O O . GLY A 1 108 ? -4.747 -21.883 -14.184 1.00 50.06 108 GLY A O 1
ATOM 867 N N . PRO A 1 109 ? -6.745 -22.642 -14.955 1.00 53.31 109 PRO A N 1
ATOM 868 C CA . PRO A 1 109 ? -7.351 -21.321 -15.021 1.00 53.31 109 PRO A CA 1
ATOM 869 C C . PRO A 1 109 ? -7.156 -20.600 -13.679 1.00 53.31 109 PRO A C 1
ATOM 871 O O . PRO A 1 109 ? -7.092 -21.264 -12.636 1.00 53.31 109 PRO A O 1
ATOM 874 N N . PRO A 1 110 ? -6.993 -19.262 -13.700 1.00 52.25 110 PRO A N 1
ATOM 875 C CA . PRO A 1 110 ? -6.833 -18.491 -12.474 1.00 52.25 110 PRO A CA 1
ATOM 876 C C . PRO A 1 110 ? -7.914 -18.926 -11.481 1.00 52.25 110 PRO A C 1
ATOM 878 O O . PRO A 1 110 ? -9.050 -19.154 -11.915 1.00 52.25 110 PRO A O 1
ATOM 881 N N . PRO A 1 111 ? -7.593 -19.086 -10.182 1.00 52.81 111 PRO A N 1
ATOM 882 C CA . PRO A 1 111 ? -8.646 -19.277 -9.204 1.00 52.81 111 PRO A CA 1
ATOM 883 C C . PRO A 1 111 ? -9.613 -18.115 -9.403 1.00 52.81 111 PRO A C 1
ATOM 885 O O . PRO A 1 111 ? -9.224 -16.951 -9.288 1.00 52.81 111 PRO A O 1
ATOM 888 N N . THR A 1 112 ? -10.855 -18.427 -9.777 1.00 49.62 112 THR A N 1
ATOM 889 C CA . THR A 1 112 ? -11.927 -17.438 -9.767 1.00 49.62 112 THR A CA 1
ATOM 890 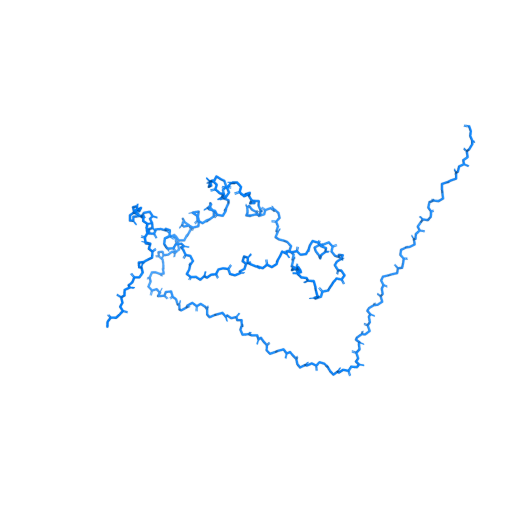C C . THR A 1 112 ? -11.881 -16.746 -8.412 1.00 49.62 112 THR A C 1
ATOM 892 O O . THR A 1 112 ? -11.572 -17.423 -7.425 1.00 49.62 112 THR A O 1
ATOM 895 N N . PRO A 1 113 ? -12.157 -15.437 -8.317 1.00 55.06 113 PRO A N 1
ATOM 896 C CA . PRO A 1 113 ? -12.290 -14.796 -7.023 1.00 55.06 113 PRO A CA 1
ATOM 897 C C . PRO A 1 113 ? -13.383 -15.535 -6.242 1.00 55.06 113 PRO A C 1
ATOM 899 O O . PRO A 1 113 ? -14.571 -15.288 -6.431 1.00 55.06 113 PRO A O 1
ATOM 902 N N . GLU A 1 114 ? -12.988 -16.480 -5.386 1.00 49.41 114 GLU A N 1
ATOM 903 C CA . GLU A 1 114 ? -13.842 -17.098 -4.382 1.00 49.41 114 GLU A CA 1
ATOM 904 C C . GLU A 1 114 ? -14.145 -16.012 -3.355 1.00 49.41 114 GLU A C 1
ATOM 906 O O . GLU A 1 114 ? -13.482 -15.814 -2.339 1.00 49.41 114 GLU A O 1
ATOM 911 N N . GLY A 1 115 ? -15.126 -15.218 -3.743 1.00 52.78 115 GLY A N 1
ATOM 912 C CA . GLY A 1 115 ? -15.671 -14.072 -3.057 1.00 52.78 115 GLY A CA 1
ATOM 913 C C . GLY A 1 115 ? -17.060 -13.796 -3.608 1.00 52.78 115 GLY A C 1
ATOM 914 O O . GLY A 1 115 ? -17.455 -12.641 -3.720 1.00 52.78 115 GLY A O 1
ATOM 915 N N . ALA A 1 116 ? -17.807 -14.849 -3.962 1.00 44.59 116 ALA A N 1
ATOM 916 C CA . ALA A 1 116 ? -19.253 -14.746 -3.926 1.00 44.59 116 ALA A CA 1
ATOM 917 C C . ALA A 1 116 ? -19.617 -14.356 -2.482 1.00 44.59 116 ALA A C 1
ATOM 919 O O . ALA A 1 116 ? -19.197 -15.051 -1.546 1.00 44.59 116 ALA A O 1
ATOM 920 N N . PRO A 1 117 ? -20.325 -13.238 -2.251 1.00 49.31 117 PRO A N 1
ATOM 921 C CA . PRO A 1 117 ? -20.816 -12.940 -0.921 1.00 49.31 117 PRO A CA 1
ATOM 922 C C . PRO A 1 117 ? -21.735 -14.097 -0.532 1.00 49.31 117 PRO A C 1
ATOM 924 O O . PRO A 1 117 ? -22.730 -14.357 -1.208 1.00 49.31 117 PRO A O 1
ATOM 927 N N . LYS A 1 118 ? -21.402 -14.811 0.550 1.00 52.09 118 LYS A N 1
ATOM 928 C CA . LYS A 1 118 ? -22.387 -15.666 1.220 1.00 52.09 118 LYS A CA 1
ATOM 929 C C . LYS A 1 118 ? -23.661 -14.822 1.385 1.00 52.09 118 LYS A C 1
ATOM 931 O O . LYS A 1 118 ? -23.527 -13.659 1.788 1.00 52.09 118 LYS A O 1
ATOM 936 N N . PRO A 1 119 ? -24.859 -15.337 1.051 1.00 53.81 119 PRO A N 1
ATOM 937 C CA . PRO A 1 119 ? -26.085 -14.585 1.273 1.00 53.81 119 PRO A CA 1
ATOM 938 C C . PRO A 1 119 ? -26.097 -14.145 2.736 1.00 53.81 119 PRO A C 1
ATOM 940 O O . PRO A 1 119 ? -25.892 -14.962 3.637 1.00 53.81 119 PRO A O 1
ATOM 943 N N . LYS A 1 120 ? -26.237 -12.832 2.960 1.00 56.62 120 LYS A N 1
ATOM 944 C CA . LYS A 1 120 ? -26.376 -12.284 4.310 1.00 56.62 120 LYS A CA 1
ATOM 945 C C . LYS A 1 120 ? -27.521 -13.052 4.987 1.00 56.62 120 LYS A C 1
ATOM 947 O O . LYS A 1 120 ? -28.562 -13.215 4.345 1.00 56.62 120 LYS A O 1
ATOM 952 N N . PRO A 1 121 ? -27.352 -13.545 6.227 1.00 64.81 121 PRO A N 1
ATOM 953 C CA . PRO A 1 121 ? -28.468 -14.134 6.954 1.00 64.81 121 PRO A CA 1
ATOM 954 C C . PRO A 1 121 ? -29.626 -13.123 7.002 1.00 64.81 121 PRO A C 1
ATOM 956 O O . PRO A 1 121 ? -29.366 -11.912 7.012 1.00 64.81 121 PRO A O 1
ATOM 959 N N . PRO A 1 122 ? -30.888 -13.590 6.975 1.00 69.81 122 PRO A N 1
ATOM 960 C CA . PRO A 1 122 ? -32.043 -12.703 6.970 1.00 69.81 122 PRO A CA 1
ATOM 961 C C . PRO A 1 122 ? -31.966 -11.732 8.157 1.00 69.81 122 PRO A C 1
ATOM 963 O O . PRO A 1 122 ? -31.491 -12.122 9.230 1.00 69.81 122 PRO A O 1
ATOM 966 N N . PRO A 1 123 ? -32.398 -10.469 7.984 1.00 66.75 123 PRO A N 1
ATOM 967 C CA . PRO A 1 123 ? -32.394 -9.510 9.076 1.00 66.75 123 PRO A CA 1
ATOM 968 C C . PRO A 1 123 ? -33.216 -10.067 10.239 1.00 66.75 123 PRO A C 1
ATOM 970 O O . PRO A 1 123 ? -34.356 -10.500 10.063 1.00 66.75 123 PRO A O 1
ATOM 973 N N . LEU A 1 124 ? -32.614 -10.065 11.429 1.00 60.75 124 LEU A N 1
ATOM 974 C CA . LEU A 1 124 ? -33.325 -10.344 12.672 1.00 60.75 124 LEU A CA 1
ATOM 975 C C . LEU A 1 124 ? -34.522 -9.383 12.781 1.00 60.75 124 LEU A C 1
ATOM 977 O O . LEU A 1 124 ? -34.383 -8.204 12.438 1.00 60.75 124 LEU A O 1
ATOM 981 N N . PRO A 1 125 ? -35.690 -9.862 13.245 1.00 64.69 125 PRO A N 1
ATOM 982 C CA . PRO A 1 125 ? -36.874 -9.026 13.359 1.00 64.69 125 PRO A CA 1
ATOM 983 C C . PRO A 1 125 ? -36.587 -7.824 14.275 1.00 64.69 125 PRO A C 1
ATOM 985 O O . PRO A 1 125 ? -35.906 -7.974 15.297 1.00 64.69 125 PRO A O 1
ATOM 988 N N . PRO A 1 126 ? -37.095 -6.626 13.941 1.00 58.56 126 PRO A N 1
ATOM 989 C CA . PRO A 1 126 ? -36.886 -5.447 14.765 1.00 58.56 126 PRO A CA 1
ATOM 990 C C . PRO A 1 126 ? -37.536 -5.654 16.139 1.00 58.56 126 PRO A C 1
ATOM 992 O O . PRO A 1 126 ? -38.721 -5.964 16.226 1.00 58.56 126 PRO A O 1
ATOM 995 N N . GLY A 1 127 ? -36.765 -5.468 17.217 1.00 59.56 127 GLY A N 1
ATOM 996 C CA . GLY A 1 127 ? -37.346 -5.272 18.553 1.00 59.56 127 GLY A CA 1
ATOM 997 C C . GLY A 1 127 ? -36.784 -6.072 19.726 1.00 59.56 127 GLY A C 1
ATOM 998 O O . GLY A 1 127 ? -37.328 -5.944 20.818 1.00 59.56 127 GLY A O 1
ATOM 999 N N . LYS A 1 128 ? -35.705 -6.855 19.593 1.00 55.28 128 LYS A N 1
ATOM 1000 C CA . LYS A 1 128 ? -35.047 -7.456 20.772 1.00 55.28 128 LYS A CA 1
ATOM 1001 C C . LYS A 1 128 ? -33.544 -7.213 20.738 1.00 55.28 128 LYS A C 1
ATOM 1003 O O . LYS A 1 128 ? -32.798 -7.964 20.120 1.00 55.28 128 LYS A O 1
ATOM 1008 N N . LYS A 1 129 ? -33.106 -6.136 21.401 1.00 54.47 129 LYS A N 1
ATOM 1009 C CA . LYS A 1 129 ? -31.692 -5.951 21.750 1.00 54.47 129 LYS A CA 1
ATOM 1010 C C . LYS A 1 129 ? -31.277 -7.141 22.632 1.00 54.47 129 LYS A C 1
ATOM 1012 O O . LYS A 1 129 ? -31.962 -7.384 23.627 1.00 54.47 129 LYS A O 1
ATOM 1017 N N . PRO A 1 130 ? -30.211 -7.886 22.296 1.00 60.59 130 PRO A N 1
ATOM 1018 C CA . PRO A 1 130 ? -29.627 -8.853 23.218 1.00 60.59 130 PRO A CA 1
ATOM 1019 C C . PRO A 1 130 ? -29.254 -8.139 24.527 1.00 60.59 130 PRO A C 1
ATOM 1021 O O . PRO A 1 130 ? -28.771 -7.003 24.459 1.00 60.59 130 PRO A O 1
ATOM 1024 N N . PRO A 1 131 ? -29.491 -8.740 25.708 1.00 64.06 131 PRO A N 1
ATOM 1025 C CA . PRO A 1 131 ? -29.068 -8.131 26.960 1.00 64.06 131 PRO A CA 1
ATOM 1026 C C . PRO A 1 131 ? -27.546 -7.962 26.942 1.00 64.06 131 PRO A C 1
ATOM 1028 O O . PRO A 1 131 ? -26.808 -8.894 26.619 1.00 64.06 131 PRO A O 1
ATOM 1031 N N . LEU A 1 132 ? -27.094 -6.748 27.253 1.00 62.56 132 LEU A N 1
ATOM 1032 C CA . LEU A 1 132 ? -25.679 -6.435 27.420 1.00 62.56 132 LEU A CA 1
ATOM 1033 C C . LEU A 1 132 ? -25.096 -7.350 28.512 1.00 62.56 132 LEU A C 1
ATOM 1035 O O . LEU A 1 132 ? -25.758 -7.547 29.536 1.00 62.56 132 LEU A O 1
ATOM 1039 N N . PRO A 1 133 ? -23.885 -7.906 28.329 1.00 69.62 133 PRO A N 1
ATOM 1040 C CA . PRO A 1 133 ? -23.219 -8.614 29.412 1.00 69.62 133 PRO A CA 1
ATOM 1041 C C . PRO A 1 133 ? -23.011 -7.650 30.594 1.00 69.62 133 PRO A C 1
ATOM 1043 O O . PRO A 1 133 ? -22.753 -6.462 30.364 1.00 69.62 133 PRO A O 1
ATOM 1046 N N . PRO A 1 134 ? -23.129 -8.122 31.850 1.00 67.94 134 PRO A N 1
ATOM 1047 C CA . PRO A 1 134 ? -22.847 -7.286 33.007 1.00 67.94 134 PRO A CA 1
ATOM 1048 C C . PRO A 1 134 ? -21.413 -6.766 32.899 1.00 67.94 134 PRO A C 1
ATOM 1050 O O . PRO A 1 134 ? -20.476 -7.535 32.672 1.00 67.94 134 PRO A O 1
ATOM 1053 N N . GLY A 1 135 ? -21.261 -5.446 33.009 1.00 57.22 135 GLY A N 1
ATOM 1054 C CA . GLY A 1 135 ? -19.952 -4.807 32.997 1.00 57.22 135 GLY A CA 1
ATOM 1055 C C . GLY A 1 135 ? -19.067 -5.342 34.129 1.00 57.22 135 GLY A C 1
ATOM 1056 O O . GLY A 1 135 ? -19.588 -5.785 35.158 1.00 57.22 135 GLY A O 1
ATOM 1057 N N . PRO A 1 136 ? -17.734 -5.317 33.963 1.00 72.75 136 PRO A N 1
ATOM 1058 C CA . PRO A 1 136 ? -16.826 -5.664 35.047 1.00 72.75 136 PRO A CA 1
ATOM 1059 C C . PRO A 1 136 ? -17.077 -4.748 36.262 1.00 72.75 136 PRO A C 1
ATOM 1061 O O . PRO A 1 136 ? -17.390 -3.567 36.078 1.00 72.75 136 PRO A O 1
ATOM 1064 N N . PRO A 1 137 ? -16.971 -5.270 37.499 1.00 65.69 137 PRO A N 1
ATOM 1065 C CA . PRO A 1 137 ? -17.227 -4.487 38.704 1.00 65.69 137 PRO A CA 1
ATOM 1066 C C . PRO A 1 137 ? -16.257 -3.299 38.796 1.00 65.69 137 PRO A C 1
ATOM 1068 O O . PRO A 1 137 ? -15.108 -3.415 38.355 1.00 65.69 137 PRO A O 1
ATOM 1071 N N . PRO A 1 138 ? -16.679 -2.161 39.381 1.00 60.81 138 PRO A N 1
ATOM 1072 C CA . PRO A 1 138 ? -15.803 -1.013 39.546 1.00 60.81 138 PRO A CA 1
ATOM 1073 C C . PRO A 1 138 ? -14.614 -1.408 40.424 1.00 60.81 138 PRO A C 1
ATOM 1075 O O . PRO A 1 138 ? -14.772 -1.776 41.588 1.00 60.81 138 PRO A O 1
ATOM 1078 N N . THR A 1 139 ? -13.407 -1.328 39.866 1.00 53.19 139 THR A N 1
ATOM 1079 C CA . THR A 1 139 ? -12.173 -1.412 40.646 1.00 53.19 139 THR A CA 1
ATOM 1080 C C . THR A 1 139 ? -12.171 -0.264 41.644 1.00 53.19 139 THR A C 1
ATOM 1082 O O . THR A 1 139 ? -12.153 0.903 41.249 1.00 53.19 139 THR A O 1
ATOM 1085 N N . ALA A 1 140 ? -12.224 -0.603 42.932 1.00 47.00 140 ALA A N 1
ATOM 1086 C CA . ALA A 1 140 ? -12.156 0.340 44.033 1.00 47.00 140 ALA A CA 1
ATOM 1087 C C . ALA A 1 140 ? -10.953 1.278 43.851 1.00 47.00 140 ALA A C 1
ATOM 1089 O O . ALA A 1 140 ? -9.797 0.853 43.891 1.00 47.00 140 ALA A O 1
ATOM 1090 N N . ALA A 1 141 ? -11.241 2.560 43.637 1.00 48.28 141 ALA A N 1
ATOM 1091 C CA . ALA A 1 141 ? -10.253 3.620 43.675 1.00 48.28 141 ALA A CA 1
ATOM 1092 C C . ALA A 1 141 ? -9.654 3.667 45.088 1.00 48.28 141 ALA A C 1
ATOM 1094 O O . ALA A 1 141 ? -10.298 4.117 46.037 1.00 48.28 141 ALA A O 1
ATOM 1095 N N . LYS A 1 142 ? -8.419 3.178 45.232 1.00 45.97 142 LYS A N 1
ATOM 1096 C CA . LYS A 1 142 ? -7.584 3.437 46.405 1.00 45.97 142 LYS A CA 1
ATOM 1097 C C . LYS A 1 142 ? -7.326 4.944 46.447 1.00 45.97 142 LYS A C 1
ATOM 1099 O O . LYS A 1 142 ? -6.536 5.460 45.662 1.00 45.97 142 LYS A O 1
ATOM 1104 N N . LYS A 1 143 ? -8.030 5.645 47.336 1.00 41.25 143 LYS A N 1
ATOM 1105 C CA . LYS A 1 143 ? -7.673 7.000 47.753 1.00 41.25 143 LYS A CA 1
ATOM 1106 C C . LYS A 1 143 ? -6.315 6.904 48.446 1.00 41.25 143 LYS A C 1
ATOM 1108 O O . LYS A 1 143 ? -6.205 6.298 49.503 1.00 41.25 143 LYS A O 1
ATOM 1113 N N . THR A 1 144 ? -5.273 7.432 47.819 1.00 43.09 144 THR A N 1
ATOM 1114 C CA . THR A 1 144 ? -4.048 7.803 48.525 1.00 43.09 144 THR A CA 1
ATOM 1115 C C . THR A 1 144 ? -4.257 9.219 49.033 1.00 43.09 144 THR A C 1
ATOM 1117 O O . THR A 1 144 ? -4.048 10.196 48.318 1.00 43.09 144 THR A O 1
ATOM 1120 N N . GLU A 1 145 ? -4.780 9.300 50.246 1.00 43.84 145 GLU A N 1
ATOM 1121 C CA . GLU A 1 145 ? -4.682 10.457 51.123 1.00 43.84 145 GLU A CA 1
ATOM 1122 C C . GLU A 1 145 ? -3.197 10.713 51.428 1.00 43.84 145 GLU A C 1
ATOM 1124 O O . GLU A 1 145 ? -2.501 9.846 51.950 1.00 43.84 145 GLU A O 1
ATOM 1129 N N . ASN A 1 146 ? -2.687 11.866 50.991 1.00 45.62 146 ASN A N 1
ATOM 1130 C CA . ASN A 1 146 ? -1.352 12.345 51.328 1.00 45.62 146 ASN A CA 1
ATOM 1131 C C . ASN A 1 146 ? -1.551 13.469 52.349 1.00 45.62 146 ASN A C 1
ATOM 1133 O O . ASN A 1 146 ? -2.036 14.544 51.996 1.00 45.62 146 ASN A O 1
ATOM 1137 N N . GLU A 1 147 ? -1.288 13.158 53.616 1.00 53.00 147 GLU A N 1
ATOM 1138 C CA . GLU A 1 147 ? -1.418 14.071 54.746 1.00 53.00 147 GLU A CA 1
ATOM 1139 C C . GLU A 1 147 ? -0.126 14.879 54.901 1.00 53.00 147 GLU A C 1
ATOM 1141 O O . GLU A 1 147 ? 0.960 14.352 55.140 1.00 53.00 147 GLU A O 1
ATOM 1146 N N . GLU A 1 148 ? -0.273 16.186 54.730 1.00 51.06 148 GLU A N 1
ATOM 1147 C CA . GLU A 1 148 ? 0.703 17.219 55.030 1.00 51.06 148 GLU A CA 1
ATOM 1148 C C . GLU A 1 148 ? 0.906 17.297 56.553 1.00 51.06 148 GLU A C 1
ATOM 1150 O O . GLU A 1 148 ? 0.016 17.730 57.281 1.00 51.06 148 GLU A O 1
ATOM 1155 N N . THR A 1 149 ? 2.076 16.893 57.056 1.00 53.38 149 THR A N 1
ATOM 1156 C CA . THR A 1 149 ? 2.488 17.159 58.444 1.00 53.38 149 THR A CA 1
ATOM 1157 C C . THR A 1 149 ? 3.897 17.748 58.504 1.00 53.38 149 THR A C 1
ATOM 1159 O O . THR A 1 149 ? 4.915 17.070 58.447 1.00 53.38 149 THR A O 1
ATOM 1162 N N . LYS A 1 150 ? 3.902 19.081 58.577 1.00 56.28 150 LYS A N 1
ATOM 1163 C CA . LYS A 1 150 ? 4.735 19.961 59.411 1.00 56.28 150 LYS A CA 1
ATOM 1164 C C . LYS A 1 150 ? 5.846 19.285 60.242 1.00 56.28 150 LYS A C 1
ATOM 1166 O O . LYS A 1 150 ? 5.555 18.556 61.190 1.00 56.28 150 LYS A O 1
ATOM 1171 N N . GLY A 1 151 ? 7.087 19.689 59.970 1.00 44.00 151 GLY A N 1
ATOM 1172 C CA . GLY A 1 151 ? 8.273 19.504 60.811 1.00 44.00 151 GLY A CA 1
ATOM 1173 C C . GLY A 1 151 ? 9.400 20.400 60.334 1.00 44.00 151 GLY A C 1
ATOM 1174 O O . GLY A 1 151 ? 9.957 20.077 59.266 1.00 44.00 151 GLY A O 1
#